Protein AF-A0A7Y6PZI3-F1 (afdb_monomer_lite)

Radius of gyration: 15.74 Å; chains: 1; bounding box: 40×31×43 Å

Structure (mmCIF, N/CA/C/O backbone):
data_AF-A0A7Y6PZI3-F1
#
_entry.id   AF-A0A7Y6PZI3-F1
#
loop_
_atom_site.group_PDB
_atom_site.id
_atom_site.type_symbol
_atom_site.label_atom_id
_atom_site.label_alt_id
_atom_site.label_comp_id
_atom_site.label_asym_id
_atom_site.label_entity_id
_atom_site.label_seq_id
_atom_site.pdbx_PDB_ins_code
_atom_site.Cartn_x
_atom_site.Cartn_y
_atom_site.Cartn_z
_atom_site.occupancy
_atom_site.B_iso_or_equiv
_atom_site.auth_seq_id
_atom_site.auth_comp_id
_atom_site.auth_asym_id
_atom_site.auth_atom_id
_atom_site.pdbx_PDB_model_num
ATOM 1 N N . MET A 1 1 ? 21.895 3.130 -2.470 1.00 62.62 1 MET A N 1
ATOM 2 C CA . MET A 1 1 ? 20.798 3.032 -3.462 1.00 62.62 1 MET A CA 1
ATOM 3 C C . MET A 1 1 ? 21.439 3.063 -4.840 1.00 62.62 1 MET A C 1
ATOM 5 O O . MET A 1 1 ? 22.324 3.884 -5.027 1.00 62.62 1 MET A O 1
ATOM 9 N N . ASN A 1 2 ? 21.101 2.138 -5.741 1.00 86.00 2 ASN A N 1
ATOM 10 C CA . ASN A 1 2 ? 21.703 2.078 -7.080 1.00 86.00 2 ASN A CA 1
ATOM 11 C C . ASN A 1 2 ? 21.136 3.212 -7.957 1.00 86.00 2 ASN A C 1
ATOM 13 O O . ASN A 1 2 ? 19.921 3.392 -7.987 1.00 86.00 2 ASN A O 1
ATOM 17 N N . ALA A 1 3 ? 21.999 3.966 -8.647 1.00 86.62 3 ALA A N 1
ATOM 18 C CA . ALA A 1 3 ? 21.608 5.129 -9.449 1.00 86.62 3 ALA A CA 1
ATOM 19 C C . ALA A 1 3 ? 20.612 4.791 -10.574 1.00 86.62 3 ALA A C 1
ATOM 21 O O . ALA A 1 3 ? 19.716 5.586 -10.851 1.00 86.62 3 ALA A O 1
ATOM 22 N N . ALA A 1 4 ? 20.722 3.602 -11.175 1.00 89.12 4 ALA A N 1
ATOM 23 C CA . ALA A 1 4 ? 19.786 3.140 -12.195 1.00 89.12 4 ALA A CA 1
ATOM 24 C C . ALA A 1 4 ? 18.381 2.927 -11.611 1.00 89.12 4 ALA A C 1
ATOM 26 O O . ALA A 1 4 ? 17.400 3.386 -12.186 1.00 89.12 4 ALA A O 1
ATOM 27 N N . VAL A 1 5 ? 18.288 2.312 -10.426 1.00 90.19 5 VAL A N 1
ATOM 28 C CA . VAL A 1 5 ? 17.010 2.126 -9.717 1.00 90.19 5 VAL A CA 1
ATOM 29 C C . VAL A 1 5 ? 16.395 3.477 -9.350 1.00 90.19 5 VAL A C 1
ATOM 31 O O . VAL A 1 5 ? 15.210 3.683 -9.585 1.00 90.19 5 VAL A O 1
ATOM 34 N N . SER A 1 6 ? 17.195 4.419 -8.838 1.00 90.19 6 SER A N 1
ATOM 35 C CA . SER A 1 6 ? 16.720 5.770 -8.500 1.00 90.19 6 SER A CA 1
ATOM 36 C C . SER A 1 6 ? 16.153 6.514 -9.709 1.00 90.19 6 SER A C 1
ATOM 38 O O . SER A 1 6 ? 15.157 7.224 -9.585 1.00 90.19 6 SER A O 1
ATOM 40 N N . ARG A 1 7 ? 16.790 6.364 -10.878 1.00 93.38 7 ARG A N 1
ATOM 41 C CA . ARG A 1 7 ? 16.326 6.973 -12.127 1.00 93.38 7 ARG A CA 1
ATOM 42 C C . ARG A 1 7 ? 14.986 6.383 -12.562 1.00 93.38 7 ARG A C 1
ATOM 44 O O . ARG A 1 7 ? 14.062 7.147 -12.802 1.00 93.38 7 ARG A O 1
ATOM 51 N N . LEU A 1 8 ? 14.866 5.054 -12.580 1.00 93.69 8 LEU A N 1
ATOM 52 C CA . LEU A 1 8 ? 13.617 4.369 -12.938 1.00 93.69 8 LEU A CA 1
ATOM 53 C C . LEU A 1 8 ? 12.469 4.714 -11.975 1.00 93.69 8 LEU A C 1
ATOM 55 O O . LEU A 1 8 ? 11.353 4.956 -12.416 1.00 93.69 8 LEU A O 1
ATOM 59 N N . GLU A 1 9 ? 12.742 4.794 -10.668 1.00 92.62 9 GLU A N 1
ATOM 60 C CA . GLU A 1 9 ? 11.754 5.221 -9.664 1.00 92.62 9 GLU A CA 1
ATOM 61 C C .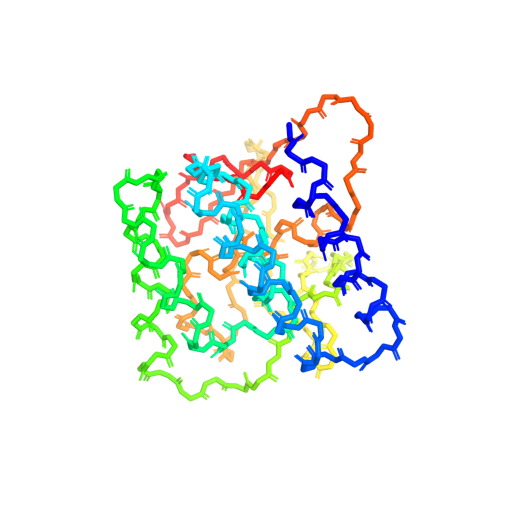 GLU A 1 9 ? 11.284 6.660 -9.934 1.00 92.62 9 GLU A C 1
ATOM 63 O O . GLU A 1 9 ? 10.090 6.938 -9.912 1.00 92.62 9 GLU A O 1
ATOM 68 N N . SER A 1 10 ? 12.212 7.561 -10.270 1.00 92.88 10 SER A N 1
ATOM 69 C CA . SER A 1 10 ? 11.897 8.960 -10.596 1.00 92.88 10 SER A CA 1
ATOM 70 C C . SER A 1 10 ? 11.097 9.094 -11.900 1.00 92.88 10 SER A C 1
ATOM 72 O O . SER A 1 10 ? 10.200 9.931 -11.990 1.00 92.88 10 SER A O 1
ATOM 74 N N . ASP A 1 11 ? 11.392 8.264 -12.904 1.00 93.94 11 ASP A N 1
ATOM 75 C CA . ASP A 1 11 ? 10.618 8.197 -14.147 1.00 93.94 11 ASP A CA 1
ATOM 76 C C . ASP A 1 11 ? 9.191 7.692 -13.892 1.00 93.94 11 ASP A C 1
ATOM 78 O O . ASP A 1 11 ? 8.241 8.307 -14.378 1.00 93.94 11 ASP A O 1
ATOM 82 N N . ALA A 1 12 ? 9.019 6.656 -13.065 1.00 94.50 12 ALA A N 1
ATOM 83 C CA . ALA A 1 12 ? 7.700 6.162 -12.668 1.00 94.50 12 ALA A CA 1
ATOM 84 C C . ALA A 1 12 ? 6.868 7.242 -11.952 1.00 94.50 12 ALA A C 1
ATOM 86 O O . ALA A 1 12 ? 5.698 7.442 -12.287 1.00 94.50 12 ALA A O 1
ATOM 87 N N . GLU A 1 13 ? 7.478 7.990 -11.025 1.00 92.94 13 GLU A N 1
ATOM 88 C CA . GLU A 1 13 ? 6.829 9.109 -10.327 1.00 92.94 13 GLU A CA 1
ATOM 89 C C . GLU A 1 13 ? 6.387 10.220 -11.285 1.00 92.94 13 GLU A C 1
ATOM 91 O O . GLU A 1 13 ? 5.282 10.752 -11.155 1.00 92.94 13 GLU A O 1
ATOM 96 N N . ARG A 1 14 ? 7.229 10.559 -12.268 1.00 94.44 14 ARG A N 1
ATOM 97 C CA . ARG A 1 14 ? 6.922 11.570 -13.288 1.00 94.44 14 ARG A CA 1
ATOM 98 C C . ARG A 1 14 ? 5.756 11.143 -14.179 1.00 94.44 14 ARG A C 1
ATOM 100 O O . ARG A 1 14 ? 4.903 11.971 -14.480 1.00 94.44 14 ARG A O 1
ATOM 107 N N . ILE A 1 15 ? 5.710 9.874 -14.583 1.00 94.69 15 ILE A N 1
ATOM 108 C CA . ILE A 1 15 ? 4.608 9.320 -15.384 1.00 94.69 15 ILE A CA 1
ATOM 109 C C . ILE A 1 15 ? 3.301 9.348 -14.579 1.00 94.69 15 ILE A C 1
ATOM 111 O O . ILE A 1 15 ? 2.286 9.827 -15.080 1.00 94.69 15 ILE A O 1
ATOM 115 N N . ALA A 1 16 ? 3.335 8.951 -13.302 1.00 91.88 16 ALA A N 1
ATOM 116 C CA . ALA A 1 16 ? 2.156 9.043 -12.441 1.00 91.88 16 ALA A CA 1
ATOM 117 C C . ALA A 1 16 ? 1.684 10.489 -12.243 1.00 91.88 16 ALA A C 1
ATOM 119 O O . ALA A 1 16 ? 0.485 10.744 -12.213 1.00 91.88 16 ALA A O 1
ATOM 120 N N . ALA A 1 17 ? 2.606 11.448 -12.120 1.00 90.81 17 ALA A N 1
ATOM 121 C CA . ALA A 1 17 ? 2.256 12.866 -12.036 1.00 90.81 17 ALA A CA 1
ATOM 122 C C . ALA A 1 17 ? 1.594 13.397 -13.323 1.00 90.81 17 ALA A C 1
ATOM 124 O O . ALA A 1 17 ? 0.838 14.363 -13.257 1.00 90.81 17 ALA A O 1
ATOM 125 N N . ALA A 1 18 ? 1.845 12.763 -14.472 1.00 93.88 18 ALA A N 1
ATOM 126 C CA . ALA A 1 18 ? 1.178 13.064 -15.738 1.00 93.88 18 ALA A CA 1
ATOM 127 C C . ALA A 1 18 ? -0.205 12.392 -15.883 1.00 93.88 18 ALA A C 1
ATOM 129 O O . ALA A 1 18 ? -0.890 12.639 -16.871 1.00 93.88 18 ALA A O 1
ATOM 130 N N . GLY A 1 19 ? -0.625 11.570 -14.912 1.00 91.88 19 GLY A N 1
ATOM 131 C CA . GLY A 1 19 ? -1.934 10.908 -14.893 1.00 91.88 19 GLY A CA 1
ATOM 132 C C . GLY A 1 19 ? -1.994 9.555 -15.608 1.00 91.88 19 GLY A C 1
ATOM 133 O O . GLY A 1 19 ? -3.062 8.952 -15.658 1.00 91.88 19 GLY A O 1
ATOM 134 N N . ASP A 1 20 ? -0.873 9.048 -16.130 1.00 95.50 20 ASP A N 1
ATOM 135 C CA . ASP A 1 20 ? -0.817 7.732 -16.773 1.00 95.50 20 ASP A CA 1
ATOM 136 C C . ASP A 1 20 ? -0.498 6.642 -15.736 1.00 95.50 20 ASP A C 1
ATOM 138 O O . ASP A 1 20 ? 0.657 6.288 -15.474 1.00 95.50 20 ASP A O 1
ATOM 142 N N . CYS A 1 21 ? -1.546 6.152 -15.070 1.00 93.56 21 CYS A N 1
ATOM 143 C CA . CYS A 1 21 ? -1.413 5.149 -14.015 1.00 93.56 21 CYS A CA 1
ATOM 144 C C . CYS A 1 21 ? -0.850 3.821 -14.535 1.00 93.56 21 CYS A C 1
ATOM 146 O O . CYS A 1 21 ? -0.008 3.225 -13.867 1.00 93.56 21 CYS A O 1
ATOM 148 N N . GLU A 1 22 ? -1.281 3.364 -15.712 1.00 95.69 22 GLU A N 1
ATOM 149 C CA . GLU A 1 22 ? -0.861 2.075 -16.273 1.00 95.6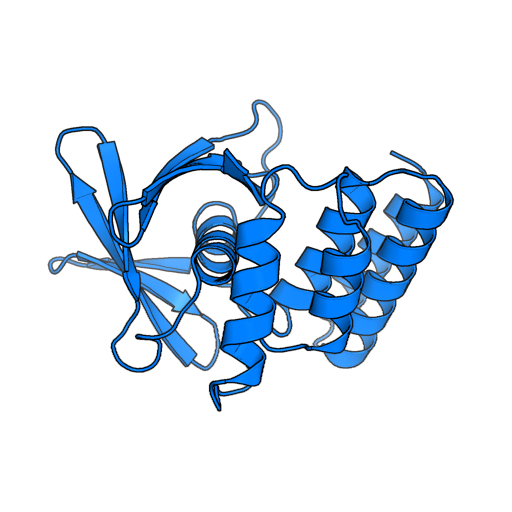9 22 GLU A CA 1
ATOM 150 C C . GLU A 1 22 ? 0.629 2.090 -16.630 1.00 95.69 22 GLU A C 1
ATOM 152 O O . GLU A 1 22 ? 1.389 1.233 -16.167 1.00 95.69 22 GLU A O 1
ATOM 157 N N . ALA A 1 23 ? 1.088 3.115 -17.356 1.00 97.06 23 ALA A N 1
ATOM 158 C CA . ALA A 1 23 ? 2.503 3.243 -17.686 1.00 97.06 23 ALA A CA 1
ATOM 159 C C . ALA A 1 23 ? 3.370 3.446 -16.433 1.00 97.06 23 ALA A C 1
ATOM 161 O O . ALA A 1 23 ? 4.500 2.952 -16.367 1.00 97.06 23 ALA A O 1
ATOM 162 N N . SER A 1 24 ? 2.856 4.137 -15.409 1.00 97.31 24 SER A N 1
ATOM 163 C CA . SER A 1 24 ? 3.578 4.299 -14.146 1.00 97.31 24 SER A CA 1
ATOM 164 C C . SER A 1 24 ? 3.703 2.982 -13.374 1.00 97.31 24 SER A C 1
ATOM 166 O O . SER A 1 24 ? 4.786 2.677 -12.866 1.00 97.31 24 SER A O 1
ATOM 168 N N . ILE A 1 25 ? 2.646 2.161 -13.329 1.00 97.94 25 ILE A N 1
ATOM 169 C CA . ILE A 1 25 ? 2.695 0.811 -12.746 1.00 97.94 25 ILE A CA 1
ATOM 170 C C . ILE A 1 25 ? 3.794 -0.010 -13.424 1.00 97.94 25 ILE A C 1
ATOM 172 O O . ILE A 1 25 ? 4.645 -0.573 -12.728 1.00 97.94 25 ILE A O 1
ATOM 176 N N . GLU A 1 26 ? 3.838 -0.036 -14.756 1.00 98.06 26 GLU A N 1
ATOM 177 C CA . GLU A 1 26 ? 4.869 -0.776 -15.491 1.00 98.06 26 GLU A CA 1
ATOM 178 C C . GLU A 1 26 ? 6.284 -0.254 -15.209 1.00 98.06 26 GLU A C 1
ATOM 180 O O . GLU A 1 26 ? 7.197 -1.049 -14.957 1.00 98.06 26 GLU A O 1
ATOM 185 N N . ALA A 1 27 ? 6.464 1.067 -15.138 1.00 97.56 27 ALA A N 1
ATOM 186 C CA . ALA A 1 27 ? 7.745 1.679 -14.789 1.00 97.56 27 ALA A CA 1
ATOM 187 C C . ALA A 1 27 ? 8.204 1.308 -13.364 1.00 97.56 27 ALA A C 1
ATOM 189 O O . ALA A 1 27 ? 9.371 0.967 -13.144 1.00 97.56 27 ALA A O 1
ATOM 190 N N . TYR A 1 28 ? 7.297 1.287 -12.383 1.00 98.19 28 TYR A N 1
ATOM 191 C CA . TYR A 1 28 ? 7.607 0.802 -11.034 1.00 98.19 28 TYR A CA 1
ATOM 192 C C . TYR A 1 28 ? 7.941 -0.691 -11.011 1.00 98.19 28 TYR A C 1
ATOM 194 O O . TYR A 1 28 ? 8.849 -1.111 -10.285 1.00 98.19 28 TYR A O 1
ATOM 202 N N . LEU A 1 29 ? 7.230 -1.511 -11.791 1.00 98.25 29 LEU A N 1
ATOM 203 C CA . LEU A 1 29 ? 7.532 -2.935 -11.917 1.00 98.25 29 LEU A CA 1
ATOM 204 C C . LEU A 1 29 ? 8.919 -3.150 -12.533 1.00 98.25 29 LEU A C 1
ATOM 206 O O . LEU A 1 29 ? 9.650 -4.035 -12.086 1.00 98.25 29 LEU A O 1
ATOM 210 N N . GLU A 1 30 ? 9.313 -2.343 -13.515 1.00 97.75 30 GLU A N 1
ATOM 211 C CA . GLU A 1 30 ? 10.661 -2.356 -14.084 1.00 97.75 30 GLU A CA 1
ATOM 212 C C . GLU A 1 30 ? 11.724 -1.954 -13.055 1.00 97.75 30 GLU A C 1
ATOM 214 O O . GLU A 1 30 ? 12.690 -2.697 -12.849 1.00 97.75 30 GLU A O 1
ATOM 219 N N . ALA A 1 31 ? 11.515 -0.845 -12.342 1.00 97.69 31 ALA A N 1
ATOM 220 C CA . ALA A 1 31 ? 12.402 -0.395 -11.271 1.00 97.69 31 ALA A CA 1
ATOM 221 C C . ALA A 1 31 ? 12.585 -1.480 -10.195 1.00 97.69 31 ALA A C 1
ATOM 223 O O . ALA A 1 31 ? 13.707 -1.767 -9.766 1.00 97.69 31 ALA A O 1
ATOM 224 N N . GLY A 1 32 ? 11.490 -2.137 -9.803 1.00 97.56 32 GLY A N 1
ATOM 225 C CA . GLY A 1 32 ? 11.505 -3.217 -8.823 1.00 97.56 32 GLY A CA 1
ATOM 226 C C . GLY A 1 32 ? 12.231 -4.469 -9.318 1.00 97.56 32 GLY A C 1
ATOM 227 O O . GLY A 1 32 ? 13.008 -5.053 -8.558 1.00 97.56 32 GLY A O 1
ATOM 228 N N . ARG A 1 33 ? 12.065 -4.850 -10.595 1.00 97.75 33 ARG A N 1
ATOM 229 C CA . ARG A 1 33 ? 12.825 -5.953 -11.216 1.00 97.75 33 ARG A CA 1
ATOM 230 C C . ARG A 1 33 ? 14.320 -5.652 -11.241 1.00 97.75 33 ARG A C 1
ATOM 232 O O . ARG A 1 33 ? 15.114 -6.511 -10.864 1.00 97.75 33 ARG A O 1
ATOM 239 N N . CYS A 1 34 ? 14.695 -4.434 -11.626 1.00 97.25 34 CYS A N 1
ATOM 240 C CA . CYS A 1 34 ? 16.081 -3.970 -11.613 1.00 97.25 34 CYS A CA 1
ATOM 241 C C . CYS A 1 34 ? 16.671 -4.035 -10.194 1.00 97.25 34 CYS A C 1
ATOM 243 O O . CYS A 1 34 ? 17.734 -4.615 -9.977 1.00 97.25 34 CYS A O 1
ATOM 245 N N . ALA A 1 35 ? 15.947 -3.533 -9.191 1.00 97.19 35 ALA A N 1
ATOM 246 C CA . ALA A 1 35 ? 16.375 -3.606 -7.798 1.00 97.19 35 ALA A CA 1
ATOM 247 C C . ALA A 1 35 ? 16.532 -5.054 -7.300 1.00 97.19 35 ALA A C 1
ATOM 249 O O . ALA A 1 35 ? 17.523 -5.362 -6.638 1.00 97.19 35 ALA A O 1
ATOM 250 N N . ALA A 1 36 ? 15.593 -5.944 -7.631 1.00 96.50 3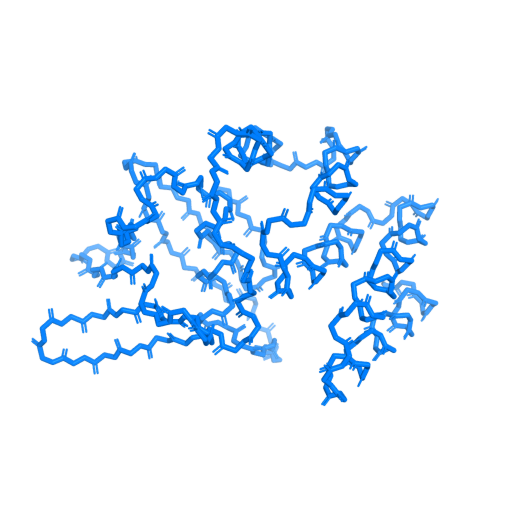6 ALA A N 1
ATOM 251 C CA . ALA A 1 36 ? 15.651 -7.357 -7.263 1.00 96.50 36 ALA A CA 1
ATOM 252 C C . ALA A 1 36 ? 16.825 -8.087 -7.937 1.00 96.50 36 ALA A C 1
ATOM 254 O O . ALA A 1 36 ? 17.489 -8.889 -7.286 1.00 96.50 36 ALA A O 1
ATOM 255 N N . HIS A 1 37 ? 17.130 -7.768 -9.200 1.00 95.81 37 HIS A N 1
ATOM 256 C CA . HIS A 1 37 ? 18.297 -8.303 -9.911 1.00 95.81 37 HIS A CA 1
ATOM 257 C C . HIS A 1 37 ? 19.609 -7.988 -9.174 1.00 95.81 37 HIS A C 1
ATOM 259 O O . HIS A 1 37 ? 20.462 -8.859 -9.028 1.00 95.81 37 HIS A O 1
ATOM 265 N N . TYR A 1 38 ? 19.731 -6.778 -8.621 1.00 95.62 38 TYR A N 1
ATOM 266 C CA . TYR A 1 38 ? 20.862 -6.374 -7.777 1.00 95.62 38 TYR A CA 1
ATOM 267 C C . TYR A 1 38 ? 20.707 -6.751 -6.292 1.00 95.62 38 TYR A C 1
ATOM 269 O O . TYR A 1 38 ? 21.443 -6.231 -5.454 1.00 95.62 38 TYR A O 1
ATOM 277 N N . GLN A 1 39 ? 19.748 -7.617 -5.943 1.00 95.06 39 GLN A N 1
ATOM 278 C CA . GLN A 1 39 ? 19.474 -8.071 -4.570 1.00 95.06 39 GLN A CA 1
ATOM 279 C C . GLN A 1 39 ? 19.170 -6.931 -3.578 1.00 95.06 39 GLN A C 1
ATOM 281 O O . GLN A 1 39 ? 19.334 -7.053 -2.363 1.00 95.06 39 GLN A O 1
ATOM 286 N N . LEU A 1 40 ? 18.686 -5.792 -4.078 1.00 95.00 40 LEU A N 1
ATOM 287 C CA . LEU A 1 40 ? 18.286 -4.637 -3.277 1.00 95.00 40 LEU A CA 1
ATOM 288 C C . LEU A 1 40 ? 16.836 -4.803 -2.807 1.00 95.00 40 LEU A C 1
ATOM 290 O O . LEU A 1 40 ? 15.960 -4.023 -3.177 1.00 95.00 40 LEU A O 1
ATOM 294 N N . TRP A 1 41 ? 16.576 -5.819 -1.984 1.00 94.38 41 TRP A N 1
ATOM 295 C CA . TRP A 1 41 ? 15.222 -6.287 -1.645 1.00 94.38 41 TRP A CA 1
ATOM 296 C C . TRP A 1 41 ? 14.290 -5.205 -1.097 1.00 94.38 41 TRP A C 1
ATOM 298 O O . TRP A 1 41 ? 13.132 -5.121 -1.494 1.00 94.38 41 TRP A O 1
ATOM 308 N N . GLN A 1 42 ? 14.799 -4.329 -0.228 1.00 91.81 42 GLN A N 1
ATOM 309 C CA . GLN A 1 42 ? 14.008 -3.227 0.332 1.00 91.81 42 GLN A CA 1
ATOM 310 C C . GLN A 1 42 ? 13.662 -2.163 -0.718 1.00 91.81 42 GLN A C 1
ATOM 312 O O . GLN A 1 42 ? 12.578 -1.585 -0.679 1.00 91.81 42 GLN A O 1
ATOM 317 N N . SER A 1 43 ? 14.561 -1.919 -1.675 1.00 93.94 43 SER A N 1
ATOM 318 C CA . SER A 1 43 ? 14.278 -1.035 -2.809 1.00 93.94 43 SER A CA 1
ATOM 319 C C . SER A 1 43 ? 13.279 -1.685 -3.764 1.00 93.94 43 SER A C 1
ATOM 321 O O . SER A 1 43 ? 12.341 -1.021 -4.183 1.00 93.94 43 SER A O 1
ATOM 323 N N . ALA A 1 44 ? 13.418 -2.985 -4.042 1.00 96.31 44 ALA A N 1
ATOM 324 C CA . ALA A 1 44 ? 12.477 -3.725 -4.880 1.00 96.31 44 ALA A CA 1
ATOM 325 C C . ALA A 1 44 ? 11.058 -3.691 -4.298 1.00 96.31 44 ALA A C 1
ATOM 327 O O . ALA A 1 44 ? 10.114 -3.328 -4.996 1.00 96.31 44 ALA A O 1
ATOM 328 N N . LEU A 1 45 ? 10.921 -3.976 -2.997 1.00 95.62 45 LEU A N 1
ATOM 329 C CA . LEU A 1 45 ? 9.647 -3.871 -2.288 1.00 95.62 45 LEU A CA 1
ATOM 330 C C . LEU A 1 45 ? 9.070 -2.455 -2.365 1.00 95.62 45 LEU A C 1
ATOM 332 O O . LEU A 1 45 ? 7.873 -2.302 -2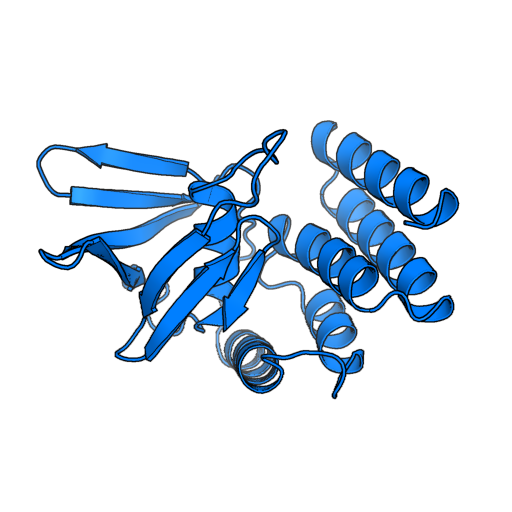.591 1.00 95.62 45 LEU A O 1
ATOM 336 N N . ARG A 1 46 ? 9.902 -1.419 -2.191 1.00 94.06 46 ARG A N 1
ATOM 337 C CA . ARG A 1 46 ? 9.454 -0.023 -2.297 1.00 94.06 46 ARG A CA 1
ATOM 338 C C . ARG A 1 46 ? 8.892 0.283 -3.685 1.00 94.06 46 ARG A C 1
ATOM 340 O O . ARG A 1 46 ? 7.806 0.846 -3.757 1.00 94.06 46 ARG A O 1
ATOM 347 N N . CYS A 1 47 ? 9.583 -0.119 -4.751 1.00 96.31 47 CYS A N 1
ATOM 348 C CA . CYS A 1 47 ? 9.115 0.080 -6.123 1.00 96.31 47 CYS A CA 1
ATOM 349 C C . CYS A 1 47 ? 7.796 -0.659 -6.378 1.00 96.31 47 CYS A C 1
ATOM 351 O O . CYS A 1 47 ? 6.835 -0.053 -6.838 1.00 96.31 47 CYS A O 1
ATOM 353 N N . TYR A 1 48 ? 7.702 -1.941 -6.011 1.00 97.94 48 TYR A N 1
ATOM 354 C CA . TYR A 1 48 ? 6.457 -2.695 -6.178 1.00 97.94 48 TYR A CA 1
ATOM 355 C C . TYR A 1 48 ? 5.310 -2.122 -5.340 1.00 97.94 48 TYR A C 1
ATOM 357 O O . TYR A 1 48 ? 4.180 -2.058 -5.810 1.00 97.94 48 TYR A O 1
ATOM 365 N N . ARG A 1 49 ? 5.572 -1.633 -4.126 1.00 95.94 49 ARG A N 1
ATOM 366 C CA . ARG A 1 49 ? 4.550 -0.919 -3.353 1.00 95.94 49 ARG A CA 1
ATOM 367 C C . ARG A 1 49 ? 4.118 0.374 -4.047 1.00 95.94 49 ARG A C 1
ATOM 369 O O . ARG A 1 49 ? 2.932 0.654 -4.039 1.00 95.94 49 ARG A O 1
ATOM 376 N N . GLY A 1 50 ? 5.034 1.117 -4.671 1.00 95.69 50 GLY A N 1
ATOM 377 C CA . GLY A 1 50 ? 4.697 2.293 -5.483 1.00 95.69 50 GLY A CA 1
ATOM 378 C C . GLY A 1 50 ? 3.677 1.975 -6.582 1.00 95.69 50 GLY A C 1
ATOM 379 O O . GLY A 1 50 ? 2.696 2.697 -6.727 1.00 95.69 50 GLY A O 1
ATOM 380 N N . ALA A 1 51 ? 3.831 0.833 -7.261 1.00 97.50 51 ALA A N 1
ATOM 381 C CA . ALA A 1 51 ? 2.817 0.334 -8.192 1.00 97.50 51 ALA A CA 1
ATOM 382 C C . ALA A 1 51 ? 1.478 0.004 -7.499 1.00 97.50 51 ALA A C 1
ATOM 384 O O . ALA A 1 51 ? 0.427 0.351 -8.026 1.00 97.50 51 ALA A O 1
ATOM 385 N N . LEU A 1 52 ? 1.483 -0.619 -6.310 1.00 96.88 52 LEU A N 1
ATOM 386 C CA . LEU A 1 52 ? 0.239 -0.867 -5.555 1.00 96.88 52 LEU A CA 1
ATOM 387 C C . LEU A 1 52 ? -0.439 0.407 -5.049 1.00 96.88 52 LEU A C 1
ATOM 389 O O . LEU A 1 52 ? -1.651 0.424 -4.887 1.00 96.88 52 LEU A O 1
ATOM 393 N N . GLU A 1 53 ? 0.312 1.471 -4.770 1.00 96.56 53 GLU A N 1
ATOM 394 C CA . GLU A 1 53 ? -0.277 2.747 -4.355 1.00 96.56 53 GLU A CA 1
ATOM 395 C C . GLU A 1 53 ? -1.120 3.375 -5.488 1.00 96.56 53 GLU A C 1
ATOM 397 O O . GLU A 1 53 ? -2.006 4.182 -5.199 1.00 96.56 53 GLU A O 1
ATOM 402 N N . LEU A 1 54 ? -0.883 2.995 -6.752 1.00 96.75 54 LEU A N 1
ATOM 403 C CA . LEU A 1 54 ? -1.695 3.379 -7.917 1.00 96.75 54 LEU A CA 1
ATOM 404 C C . LEU A 1 54 ? -2.907 2.463 -8.121 1.00 96.75 54 LEU A C 1
ATOM 406 O O . LEU A 1 54 ? -3.972 2.945 -8.490 1.00 96.75 54 LEU A O 1
ATOM 410 N N . ASP A 1 55 ? -2.748 1.167 -7.858 1.00 97.19 55 ASP A N 1
ATOM 411 C CA . ASP A 1 55 ? -3.820 0.175 -7.918 1.00 97.19 55 ASP A CA 1
ATOM 412 C C . ASP A 1 55 ? -3.601 -0.916 -6.856 1.00 97.19 55 ASP A C 1
ATOM 414 O O . ASP A 1 55 ? -2.768 -1.819 -6.997 1.00 97.19 55 ASP A O 1
ATOM 418 N N . LEU A 1 56 ? -4.379 -0.835 -5.776 1.00 97.31 56 LEU A N 1
ATOM 419 C CA . LEU A 1 56 ? -4.290 -1.710 -4.608 1.00 97.31 56 LEU A CA 1
ATOM 420 C C . LEU A 1 56 ? -4.776 -3.138 -4.890 1.00 97.31 56 LEU A C 1
ATOM 422 O O . LEU A 1 56 ? -4.507 -4.050 -4.109 1.00 97.31 56 LEU A O 1
ATOM 426 N N . VAL A 1 57 ? -5.461 -3.372 -6.009 1.00 96.75 57 VAL A N 1
ATOM 427 C CA . VAL A 1 57 ? -5.914 -4.711 -6.413 1.00 96.75 57 VAL A CA 1
ATOM 428 C C . VAL A 1 57 ? -5.091 -5.276 -7.572 1.00 96.75 57 VAL A C 1
ATOM 430 O O . VAL A 1 57 ? -5.420 -6.338 -8.110 1.00 96.75 57 VAL A O 1
ATOM 433 N N . HIS A 1 58 ? -3.969 -4.631 -7.922 1.00 97.44 58 HIS A N 1
ATOM 434 C CA . HIS A 1 58 ? -3.110 -5.052 -9.026 1.00 97.44 58 HIS A CA 1
ATOM 435 C C . HIS A 1 58 ? -2.375 -6.373 -8.735 1.00 97.44 58 HIS A C 1
ATOM 437 O O . HIS A 1 58 ? -1.255 -6.428 -8.206 1.00 97.44 58 HIS A O 1
ATOM 443 N N . ARG A 1 59 ? -3.006 -7.483 -9.136 1.00 96.69 59 ARG A N 1
ATOM 444 C CA . ARG A 1 59 ? -2.518 -8.859 -8.932 1.00 96.69 59 ARG A CA 1
ATOM 445 C C . ARG A 1 59 ? -1.092 -9.103 -9.444 1.00 96.69 59 ARG A C 1
ATOM 447 O O . ARG A 1 59 ? -0.328 -9.755 -8.726 1.00 96.69 59 ARG A O 1
ATOM 454 N N . PRO A 1 60 ? -0.677 -8.616 -10.634 1.00 97.19 60 PRO A N 1
ATOM 455 C CA . PRO A 1 60 ? 0.699 -8.795 -11.090 1.00 97.19 60 PRO A CA 1
ATOM 456 C C . PRO A 1 60 ? 1.725 -8.214 -10.111 1.00 97.19 60 PRO A C 1
ATOM 458 O O . PRO A 1 60 ? 2.729 -8.872 -9.831 1.00 97.19 60 PRO A O 1
ATOM 461 N N . THR A 1 61 ? 1.452 -7.043 -9.529 1.00 98.00 61 THR A N 1
ATOM 462 C CA . THR A 1 61 ? 2.342 -6.416 -8.543 1.00 98.00 61 THR A CA 1
ATOM 463 C C . THR A 1 61 ? 2.420 -7.229 -7.256 1.00 98.00 61 THR A C 1
ATOM 465 O O . THR A 1 61 ? 3.523 -7.496 -6.774 1.00 98.00 61 THR A O 1
ATOM 468 N N . LEU A 1 62 ? 1.284 -7.705 -6.732 1.00 97.56 62 LEU A N 1
ATOM 469 C CA . LEU A 1 62 ? 1.265 -8.572 -5.546 1.00 97.56 62 LEU A CA 1
ATOM 470 C C . LEU A 1 62 ? 2.108 -9.833 -5.754 1.00 97.56 62 LEU A C 1
ATOM 472 O O . LEU A 1 62 ? 2.921 -10.174 -4.897 1.00 97.56 62 LEU A O 1
ATOM 476 N N . ARG A 1 63 ? 2.014 -10.478 -6.923 1.00 97.31 63 ARG A N 1
ATOM 477 C CA . ARG A 1 63 ? 2.858 -11.642 -7.251 1.00 97.31 63 ARG A CA 1
ATOM 478 C C . ARG A 1 63 ? 4.351 -11.306 -7.228 1.00 97.31 63 ARG A C 1
ATOM 480 O O . ARG A 1 63 ? 5.142 -12.128 -6.773 1.00 97.31 63 ARG A O 1
ATOM 487 N N . LYS A 1 64 ? 4.754 -10.114 -7.688 1.00 97.75 64 LYS A N 1
ATOM 488 C CA . LYS A 1 64 ? 6.160 -9.672 -7.620 1.00 97.75 64 LYS A CA 1
ATOM 489 C C . LYS A 1 64 ? 6.626 -9.428 -6.189 1.00 97.75 64 LYS A C 1
ATOM 491 O O . LYS A 1 64 ? 7.761 -9.774 -5.877 1.00 97.75 64 LYS A O 1
ATOM 496 N N . ILE A 1 65 ? 5.763 -8.898 -5.322 1.00 97.06 65 ILE A N 1
ATOM 497 C CA . ILE A 1 65 ? 6.065 -8.754 -3.891 1.00 97.06 65 ILE A CA 1
ATOM 498 C C . ILE A 1 65 ? 6.225 -10.129 -3.245 1.00 97.06 65 ILE A C 1
ATOM 500 O O . ILE A 1 65 ? 7.241 -10.373 -2.605 1.00 97.06 65 ILE A O 1
ATOM 504 N N . LEU A 1 66 ? 5.290 -11.055 -3.466 1.00 96.44 66 LEU A N 1
ATOM 505 C CA . LEU A 1 66 ? 5.377 -12.411 -2.913 1.00 96.44 66 LEU A CA 1
ATOM 506 C C . LEU A 1 66 ? 6.631 -13.161 -3.368 1.00 96.44 66 LEU A C 1
ATOM 508 O O . LEU A 1 66 ? 7.219 -13.902 -2.584 1.00 96.44 66 LEU A O 1
ATOM 512 N N . ALA A 1 67 ? 7.083 -12.928 -4.602 1.00 96.12 67 ALA A N 1
ATOM 513 C CA . ALA A 1 67 ? 8.317 -13.511 -5.122 1.00 96.12 67 ALA A CA 1
ATOM 514 C C . ALA A 1 67 ? 9.588 -13.039 -4.384 1.00 96.12 67 ALA A C 1
ATOM 516 O O . ALA A 1 67 ? 10.630 -13.674 -4.524 1.00 96.12 67 ALA A O 1
ATOM 517 N N . LEU A 1 68 ? 9.523 -11.967 -3.580 1.00 94.75 68 LEU A N 1
ATOM 518 C CA . LEU A 1 68 ? 10.620 -11.572 -2.686 1.00 94.75 68 LEU A CA 1
ATOM 519 C C . LEU A 1 68 ? 10.775 -12.533 -1.490 1.00 94.75 68 LEU A C 1
ATOM 521 O O . LEU A 1 68 ? 11.841 -12.573 -0.876 1.00 94.75 68 LEU A O 1
ATOM 525 N N . GLY A 1 69 ? 9.739 -13.317 -1.169 1.00 88.75 69 GLY A N 1
ATOM 526 C CA . GLY A 1 69 ? 9.797 -14.442 -0.237 1.00 88.75 69 GLY A CA 1
ATOM 527 C C . GLY A 1 69 ? 10.344 -14.091 1.148 1.00 88.75 69 GLY A C 1
ATOM 528 O O . GLY A 1 69 ? 9.897 -13.141 1.794 1.00 88.75 69 GLY A O 1
ATOM 529 N N . SER A 1 70 ? 11.338 -14.863 1.599 1.00 86.06 70 SER A N 1
ATOM 530 C CA . SER A 1 70 ? 11.963 -14.757 2.928 1.00 86.06 70 SER A CA 1
ATOM 531 C C . SER A 1 70 ? 12.717 -13.445 3.173 1.00 86.06 70 SER A C 1
ATOM 533 O O . SER A 1 70 ? 13.132 -13.169 4.298 1.00 86.06 70 SER A O 1
ATOM 535 N N . HIS A 1 71 ? 12.883 -12.603 2.151 1.00 89.25 71 HIS A N 1
ATOM 536 C CA . HIS A 1 71 ? 13.477 -11.275 2.300 1.00 89.25 71 HIS A CA 1
ATOM 537 C C . HIS A 1 71 ? 12.485 -10.230 2.846 1.00 89.25 71 HIS A C 1
ATOM 539 O O . HIS A 1 71 ? 12.877 -9.093 3.135 1.00 89.25 71 HIS A O 1
ATOM 545 N N . LEU A 1 72 ? 11.211 -10.602 3.013 1.00 83.81 72 LEU A N 1
ATOM 546 C CA . LEU A 1 72 ? 10.167 -9.780 3.619 1.00 83.81 72 LEU A CA 1
ATOM 547 C C . LEU A 1 72 ? 10.000 -10.124 5.101 1.00 83.81 72 LEU A C 1
ATOM 549 O O . LEU A 1 72 ? 9.718 -11.262 5.452 1.00 83.81 72 LEU A O 1
ATOM 553 N N . ARG A 1 73 ? 10.088 -9.119 5.981 1.00 80.25 73 ARG A N 1
ATOM 554 C CA . ARG A 1 73 ? 9.819 -9.299 7.423 1.00 80.25 73 ARG A CA 1
ATOM 555 C C . ARG A 1 73 ? 8.362 -9.661 7.735 1.00 80.25 73 ARG A C 1
ATOM 557 O O . ARG A 1 73 ? 8.106 -10.264 8.766 1.00 80.25 73 ARG A O 1
ATOM 564 N N . SER A 1 74 ? 7.443 -9.293 6.846 1.00 83.62 74 SER A N 1
ATOM 565 C CA . SER A 1 74 ? 5.994 -9.449 7.017 1.00 83.62 74 SER A CA 1
ATOM 566 C C . SER A 1 74 ? 5.397 -10.273 5.876 1.00 83.62 74 SER A C 1
ATOM 568 O O . SER A 1 74 ? 4.389 -9.884 5.291 1.00 83.62 74 SER A O 1
ATOM 570 N N . SER A 1 75 ? 6.074 -11.356 5.482 1.00 88.50 75 SER A N 1
ATOM 571 C CA . SER A 1 75 ? 5.686 -12.189 4.333 1.00 88.50 75 SER A CA 1
ATOM 572 C C . SER A 1 75 ? 4.237 -12.667 4.409 1.00 88.50 75 SER A C 1
ATOM 574 O O . SER A 1 75 ? 3.534 -12.633 3.400 1.00 88.50 75 SER A O 1
ATOM 576 N N . ASP A 1 76 ? 3.781 -13.046 5.602 1.00 93.69 76 ASP A N 1
ATOM 577 C CA . ASP A 1 76 ? 2.435 -13.583 5.817 1.00 93.69 76 ASP A CA 1
ATOM 578 C C . ASP A 1 76 ? 1.361 -12.523 5.558 1.00 93.69 76 ASP A C 1
ATOM 580 O O . ASP A 1 76 ? 0.350 -12.809 4.925 1.00 93.69 76 ASP A O 1
ATOM 584 N N . ASP A 1 77 ? 1.627 -11.265 5.918 1.00 96.25 77 ASP A N 1
ATOM 585 C CA . ASP A 1 77 ? 0.694 -10.154 5.699 1.00 96.25 77 ASP A CA 1
ATOM 586 C C . ASP A 1 77 ? 0.493 -9.881 4.207 1.00 96.25 77 ASP A C 1
ATOM 588 O O . ASP A 1 77 ? -0.613 -9.567 3.766 1.00 96.25 77 ASP A O 1
ATOM 592 N N . TRP A 1 78 ? 1.562 -10.007 3.415 1.00 96.75 78 TRP A N 1
ATOM 593 C CA . TRP A 1 78 ? 1.497 -9.882 1.960 1.00 96.75 78 TRP A CA 1
ATOM 594 C C . TRP A 1 78 ? 0.807 -11.084 1.313 1.00 96.75 78 TRP A C 1
ATOM 596 O O . TRP A 1 78 ? 0.079 -10.918 0.333 1.00 96.75 78 TRP A O 1
ATOM 606 N N . LEU A 1 79 ? 1.007 -12.289 1.851 1.00 96.88 79 LEU A N 1
ATOM 607 C CA . LEU A 1 79 ? 0.316 -13.492 1.388 1.00 96.88 79 LEU A CA 1
ATOM 608 C C . LEU A 1 79 ? -1.188 -13.396 1.646 1.00 96.88 79 LEU A C 1
ATOM 610 O O . LEU A 1 79 ? -1.989 -13.681 0.754 1.00 96.88 79 LEU A O 1
ATOM 614 N N . ASP A 1 80 ? -1.572 -12.948 2.836 1.00 97.19 80 ASP A N 1
ATOM 615 C CA . ASP A 1 80 ? -2.965 -12.699 3.186 1.00 97.19 80 ASP A CA 1
ATOM 616 C C . ASP A 1 80 ? -3.559 -11.565 2.353 1.00 97.19 80 ASP A C 1
ATOM 618 O O . ASP A 1 80 ? -4.723 -11.648 1.962 1.00 97.19 80 ASP A O 1
ATOM 622 N N . TYR A 1 81 ? -2.757 -10.560 1.986 1.00 97.50 81 TYR A N 1
ATOM 623 C CA . TYR A 1 81 ? -3.171 -9.537 1.032 1.00 97.50 81 TYR A CA 1
ATOM 624 C C . TYR A 1 81 ? -3.539 -10.150 -0.320 1.00 97.50 81 TYR A C 1
ATOM 626 O O . TYR A 1 81 ? -4.676 -10.003 -0.770 1.00 97.50 81 TYR A O 1
ATOM 634 N N . ALA A 1 82 ? -2.632 -10.905 -0.939 1.00 96.94 82 ALA A N 1
ATOM 635 C CA . ALA A 1 82 ? -2.914 -11.551 -2.219 1.00 96.94 82 ALA A CA 1
ATOM 636 C C . ALA A 1 82 ? -4.154 -12.457 -2.155 1.00 96.94 82 ALA A C 1
ATOM 638 O O . ALA A 1 82 ? -5.034 -12.361 -3.006 1.00 96.94 82 ALA A O 1
ATOM 639 N N . ARG A 1 83 ? -4.286 -13.260 -1.090 1.00 97.19 83 ARG A N 1
ATOM 640 C CA . ARG A 1 83 ? -5.468 -14.107 -0.869 1.00 97.19 83 ARG A CA 1
ATOM 641 C C . ARG A 1 83 ? -6.756 -13.303 -0.747 1.00 97.19 83 ARG A C 1
ATOM 643 O O . ARG A 1 83 ? -7.790 -13.755 -1.224 1.00 97.19 83 ARG A O 1
ATOM 650 N N . ALA A 1 84 ? -6.721 -12.153 -0.081 1.00 96.75 84 ALA A N 1
ATOM 651 C CA . ALA A 1 84 ? -7.901 -11.319 0.075 1.00 96.75 84 ALA A CA 1
ATOM 652 C C . ALA A 1 84 ? -8.321 -10.683 -1.262 1.00 96.75 84 ALA A C 1
ATOM 654 O O . ALA A 1 84 ? -9.508 -10.708 -1.572 1.00 96.75 84 ALA A O 1
ATOM 655 N N . VAL A 1 85 ? -7.373 -10.226 -2.091 1.00 96.38 85 VAL A N 1
ATOM 656 C CA . VAL A 1 85 ? -7.652 -9.721 -3.456 1.00 96.38 85 VAL A CA 1
ATOM 657 C C . VAL A 1 85 ? -8.185 -10.816 -4.386 1.00 96.38 85 VAL A C 1
ATOM 659 O O . VAL A 1 85 ? -8.995 -10.547 -5.269 1.00 96.38 85 VAL A O 1
ATOM 662 N N . ASP A 1 86 ? -7.751 -12.063 -4.211 1.00 95.44 86 ASP A N 1
ATOM 663 C CA . ASP A 1 86 ? -8.251 -13.181 -5.020 1.00 95.44 86 ASP A CA 1
ATOM 664 C C . ASP A 1 86 ? -9.645 -13.665 -4.587 1.00 95.44 86 ASP A C 1
ATOM 666 O O . ASP A 1 86 ? -10.359 -14.262 -5.387 1.00 95.44 86 ASP A O 1
ATOM 670 N N . ARG A 1 87 ? -10.042 -13.427 -3.331 1.00 95.88 87 ARG A N 1
ATOM 671 C CA . ARG A 1 87 ? -11.328 -13.884 -2.770 1.00 95.88 87 ARG A CA 1
ATOM 672 C C . ARG A 1 87 ? -12.449 -12.853 -2.835 1.00 95.88 87 ARG A C 1
ATOM 674 O O . ARG A 1 87 ? -13.597 -13.227 -2.622 1.00 95.88 87 ARG A O 1
ATOM 681 N N . ASN A 1 88 ? -12.121 -11.581 -3.035 1.00 92.62 88 ASN A N 1
ATOM 682 C CA . ASN A 1 88 ? -13.082 -10.488 -2.971 1.00 92.62 88 ASN A CA 1
ATOM 683 C C . ASN A 1 88 ? -13.068 -9.686 -4.272 1.00 92.62 88 ASN A C 1
ATOM 685 O O . ASN A 1 88 ? -12.003 -9.333 -4.777 1.00 92.62 88 ASN A O 1
ATOM 689 N N . ASP A 1 89 ? -14.255 -9.319 -4.745 1.00 88.69 89 ASP A N 1
ATOM 690 C CA . ASP A 1 89 ? -14.434 -8.423 -5.888 1.00 88.69 89 ASP A CA 1
ATOM 691 C C . ASP A 1 89 ? -14.396 -6.965 -5.420 1.00 88.69 89 ASP A C 1
ATOM 693 O O . ASP A 1 89 ? -15.415 -6.282 -5.315 1.00 88.69 89 ASP A O 1
ATOM 697 N N . TRP A 1 90 ? -13.205 -6.489 -5.062 1.00 89.19 90 TRP A N 1
ATOM 698 C CA . TRP A 1 90 ? -13.016 -5.079 -4.729 1.00 89.19 90 TRP A CA 1
ATOM 699 C C . TRP A 1 90 ? -12.983 -4.205 -5.983 1.00 89.19 90 TRP A C 1
ATOM 701 O O . TRP A 1 90 ? -12.499 -4.652 -7.027 1.00 89.19 90 TRP A O 1
ATOM 711 N N . PRO A 1 91 ? -13.455 -2.947 -5.886 1.00 90.25 91 PRO A N 1
ATOM 712 C CA . PRO A 1 91 ? -13.260 -1.990 -6.963 1.00 90.25 91 PRO A CA 1
ATOM 713 C C . PRO A 1 91 ? -11.765 -1.813 -7.235 1.00 90.25 91 PRO A C 1
ATOM 715 O O . PRO A 1 91 ? -10.935 -2.008 -6.348 1.00 90.25 91 PRO A O 1
ATOM 718 N N . GLN A 1 92 ? -11.422 -1.415 -8.456 1.00 91.44 92 GLN A N 1
ATOM 719 C CA . GLN A 1 92 ? -10.073 -0.947 -8.742 1.00 91.44 92 GLN A CA 1
ATOM 720 C C . GLN A 1 92 ? -9.898 0.443 -8.130 1.00 91.44 92 GLN A C 1
ATOM 722 O O . GLN A 1 92 ? -10.707 1.334 -8.386 1.00 91.44 92 GLN A O 1
ATOM 727 N N . PHE A 1 93 ? -8.875 0.623 -7.295 1.00 94.69 93 PHE A N 1
ATOM 728 C CA . PHE A 1 93 ? -8.574 1.916 -6.687 1.00 94.69 93 PHE A CA 1
ATOM 729 C C . PHE A 1 93 ? -7.129 2.010 -6.214 1.00 94.69 93 PHE A C 1
ATOM 731 O O . PHE A 1 93 ? -6.519 1.014 -5.828 1.00 94.69 93 PHE A O 1
ATOM 738 N N . GLY A 1 94 ? -6.605 3.232 -6.200 1.00 95.31 94 GLY A N 1
ATOM 739 C CA . GLY A 1 94 ? -5.309 3.560 -5.621 1.00 95.31 94 GLY A CA 1
ATOM 740 C C . GLY A 1 94 ? -5.445 4.310 -4.299 1.00 95.31 94 GLY A C 1
ATOM 741 O O . GLY A 1 94 ? -6.506 4.819 -3.941 1.00 95.31 94 GLY A O 1
ATOM 742 N N . CYS A 1 95 ? -4.333 4.435 -3.583 1.00 96.19 95 CYS A N 1
ATOM 743 C CA . CYS A 1 95 ? -4.219 5.309 -2.416 1.00 96.19 95 CYS A CA 1
ATOM 744 C C . CYS A 1 95 ? -3.249 6.473 -2.642 1.00 96.19 95 CYS A C 1
ATOM 746 O O . CYS A 1 95 ? -2.897 7.183 -1.698 1.00 96.19 95 CYS A O 1
ATOM 748 N N . ARG A 1 96 ? -2.776 6.694 -3.872 1.00 92.44 96 ARG A N 1
ATOM 749 C CA . ARG A 1 96 ? -1.911 7.827 -4.209 1.00 92.44 96 ARG A CA 1
ATOM 750 C C . ARG A 1 96 ? -2.680 9.142 -4.037 1.00 92.44 96 ARG A C 1
ATOM 752 O O . ARG A 1 96 ? -3.474 9.505 -4.884 1.00 92.44 96 ARG A O 1
ATOM 759 N N . GLY A 1 97 ? -2.421 9.860 -2.943 1.00 91.06 97 GLY A N 1
ATOM 760 C CA . GLY A 1 97 ? -3.193 11.052 -2.557 1.00 91.06 97 GLY A CA 1
ATOM 761 C C . GLY A 1 97 ? -4.184 10.797 -1.419 1.00 91.06 97 GLY A C 1
ATOM 762 O O . GLY A 1 97 ? -4.965 11.685 -1.074 1.00 91.06 97 GLY A O 1
ATOM 763 N N . ALA A 1 98 ? -4.139 9.604 -0.818 1.00 96.12 98 ALA A N 1
ATOM 764 C CA . ALA A 1 98 ? -4.849 9.344 0.418 1.00 96.12 98 ALA A CA 1
ATOM 765 C C . ALA A 1 98 ? -4.432 10.351 1.494 1.00 96.12 98 ALA A C 1
ATOM 767 O O . ALA A 1 98 ? -3.259 10.715 1.594 1.00 96.12 98 ALA A O 1
ATOM 768 N N . HIS A 1 99 ? -5.397 10.800 2.285 1.00 95.69 99 HIS A N 1
ATOM 769 C CA . HIS A 1 99 ? -5.197 11.811 3.315 1.00 95.69 99 HIS A CA 1
ATOM 770 C C . HIS A 1 99 ? -6.121 11.553 4.501 1.00 95.69 99 HIS A C 1
ATOM 772 O O . HIS A 1 99 ? -7.141 10.870 4.383 1.00 95.69 99 HIS A O 1
ATOM 778 N N . VAL A 1 100 ? -5.732 12.089 5.656 1.00 95.81 100 VAL A N 1
ATOM 779 C CA . VAL A 1 100 ? -6.550 12.049 6.866 1.00 95.81 100 VAL A CA 1
ATOM 780 C C . VAL A 1 100 ? -7.502 13.243 6.853 1.00 95.81 100 VAL A C 1
ATOM 782 O O . VAL A 1 100 ? -7.069 14.386 6.728 1.00 95.81 100 VAL A O 1
ATOM 785 N N . LEU A 1 101 ? -8.794 12.965 6.980 1.00 92.44 101 LEU A N 1
ATOM 786 C CA . LEU A 1 101 ? -9.853 13.934 7.217 1.00 92.44 101 LEU A CA 1
ATOM 787 C C . LEU A 1 101 ? -10.214 13.877 8.698 1.00 92.44 101 LEU A C 1
ATOM 789 O O . LEU A 1 101 ? -10.599 12.819 9.186 1.00 92.44 101 LEU A O 1
ATOM 793 N N . THR A 1 102 ? -10.107 14.997 9.404 1.00 91.62 102 THR A N 1
ATOM 794 C CA . THR A 1 102 ? -10.488 15.091 10.819 1.00 91.62 102 THR A CA 1
ATOM 795 C C . THR A 1 102 ? -11.683 16.019 10.959 1.00 91.62 102 THR A C 1
ATOM 797 O O . THR A 1 102 ? -11.680 17.125 10.417 1.00 91.62 102 THR A O 1
ATOM 800 N N . ASN A 1 103 ? -12.703 15.567 11.679 1.00 84.88 103 ASN A N 1
ATOM 801 C CA . ASN A 1 103 ? -13.866 16.360 12.057 1.00 84.88 103 ASN A CA 1
ATOM 802 C C . ASN A 1 103 ? -14.239 16.086 13.523 1.00 84.88 103 ASN A C 1
ATOM 804 O O . ASN A 1 103 ? -13.592 15.289 14.204 1.00 84.88 103 ASN A O 1
ATOM 808 N N . ASP A 1 104 ? -15.306 16.725 13.997 1.00 82.00 104 ASP A N 1
ATOM 809 C CA . ASP A 1 104 ? -15.776 16.594 15.382 1.00 82.00 104 ASP A CA 1
ATOM 810 C C . ASP A 1 104 ? -16.224 15.164 15.747 1.00 82.00 104 ASP A C 1
ATOM 812 O O . ASP A 1 104 ? -16.378 14.843 16.921 1.00 82.00 104 ASP A O 1
ATOM 816 N N . SER A 1 105 ? -16.449 14.299 14.751 1.00 76.94 105 SER A N 1
ATOM 817 C CA . SER A 1 105 ? -16.886 12.907 14.926 1.00 76.94 105 SER A CA 1
ATOM 818 C C . SER A 1 105 ? -15.744 11.890 14.864 1.00 76.94 105 SER A C 1
ATOM 820 O O . SER A 1 105 ? -15.975 10.723 15.164 1.00 76.94 105 SER A O 1
ATOM 822 N N . GLY A 1 106 ? -14.528 12.297 14.485 1.00 85.06 106 GLY A N 1
ATOM 823 C CA . GLY A 1 106 ? -13.377 11.401 14.402 1.00 85.06 106 GLY A CA 1
ATOM 824 C C . GLY A 1 106 ? -12.424 11.722 13.255 1.00 85.06 106 GLY A C 1
ATOM 825 O O . GLY A 1 106 ? -12.472 12.786 12.634 1.00 85.06 106 GLY A O 1
ATOM 826 N N . SER A 1 107 ? -11.513 10.786 12.988 1.00 94.19 107 SER A N 1
ATOM 827 C CA . SER A 1 107 ? -10.586 10.865 11.859 1.00 94.19 107 SER A CA 1
ATOM 828 C C . SER A 1 107 ? -10.844 9.732 10.874 1.00 94.19 107 SER A C 1
ATOM 830 O O . SER A 1 107 ? -10.997 8.582 11.265 1.00 94.19 107 SER A O 1
ATOM 832 N N . LEU A 1 108 ? -10.857 10.046 9.585 1.00 95.94 108 LEU A N 1
ATOM 833 C CA . LEU A 1 108 ? -11.039 9.091 8.497 1.00 95.94 108 LEU A CA 1
ATOM 834 C C . LEU A 1 108 ? -9.846 9.172 7.549 1.00 95.94 108 LEU A C 1
ATOM 836 O O . LEU A 1 108 ? -9.340 10.256 7.273 1.00 95.94 108 LEU A O 1
ATOM 840 N N . VAL A 1 109 ? -9.421 8.043 6.994 1.00 97.12 109 VAL A N 1
ATOM 841 C CA . VAL A 1 109 ? -8.547 8.018 5.822 1.00 97.12 109 VAL A CA 1
ATOM 842 C C . VAL A 1 109 ? -9.411 7.904 4.582 1.00 97.12 109 VAL A C 1
ATOM 844 O O . VAL A 1 109 ? -10.145 6.926 4.424 1.00 97.12 109 VAL A O 1
ATOM 847 N N . ALA A 1 110 ? -9.289 8.880 3.688 1.00 96.69 110 ALA A N 1
ATOM 848 C CA . ALA A 1 110 ? -9.951 8.868 2.394 1.00 96.69 110 ALA A CA 1
ATOM 849 C C . ALA A 1 110 ? -8.947 8.599 1.272 1.00 96.69 110 ALA A C 1
ATOM 851 O O . ALA A 1 110 ? -7.850 9.155 1.281 1.00 96.69 110 ALA A O 1
ATOM 852 N N . CYS A 1 111 ? -9.327 7.760 0.308 1.00 96.38 111 CYS A N 1
ATOM 853 C CA . CYS A 1 111 ? -8.612 7.587 -0.957 1.00 96.38 111 CYS A CA 1
ATOM 854 C C . CYS A 1 111 ? -9.292 8.406 -2.069 1.00 96.38 111 CYS A C 1
ATOM 856 O O . CYS A 1 111 ? -10.513 8.602 -2.013 1.00 96.38 111 CYS A O 1
ATOM 858 N N . PRO A 1 112 ? -8.537 8.861 -3.088 1.00 92.00 112 PRO A N 1
ATOM 859 C CA . PRO A 1 112 ? -9.120 9.485 -4.275 1.00 92.00 112 PRO A CA 1
ATOM 860 C C . PRO A 1 112 ? -10.170 8.579 -4.919 1.00 92.00 112 PRO A C 1
ATOM 862 O O . PRO A 1 112 ? -10.030 7.357 -4.885 1.00 92.00 112 PRO A O 1
ATOM 865 N N . ASP A 1 113 ? -11.233 9.181 -5.453 1.00 89.50 113 ASP A N 1
ATOM 866 C CA . ASP A 1 113 ? -12.319 8.531 -6.209 1.00 89.50 113 ASP A CA 1
ATOM 867 C C . ASP A 1 113 ? -13.161 7.474 -5.455 1.00 89.50 113 ASP A C 1
ATOM 869 O O . ASP A 1 113 ? -14.234 7.092 -5.916 1.00 89.50 113 ASP A O 1
ATOM 873 N N . ILE A 1 114 ? -12.739 7.053 -4.258 1.00 94.25 114 ILE A N 1
ATOM 874 C CA . ILE A 1 114 ? -13.420 6.063 -3.402 1.00 94.25 114 ILE A CA 1
ATOM 875 C C . ILE A 1 114 ? -14.024 6.688 -2.137 1.00 94.25 114 ILE A C 1
ATOM 877 O O . ILE A 1 114 ? -15.033 6.196 -1.610 1.00 94.25 114 ILE A O 1
ATOM 881 N N . GLY A 1 115 ? -13.409 7.762 -1.634 1.00 94.31 115 GLY A N 1
ATOM 882 C CA . GLY A 1 115 ? -13.770 8.389 -0.365 1.00 94.31 115 GLY A CA 1
ATOM 883 C C . GLY A 1 115 ? -13.186 7.643 0.836 1.00 94.31 115 GLY A C 1
ATOM 884 O O . GLY A 1 115 ? -12.086 7.096 0.760 1.00 94.31 115 GLY A O 1
ATOM 885 N N . ALA A 1 116 ? -13.903 7.645 1.961 1.00 95.06 116 ALA A N 1
ATOM 886 C CA . ALA A 1 116 ? -13.441 7.040 3.211 1.00 95.06 116 ALA A CA 1
ATOM 887 C C . ALA A 1 116 ? -13.241 5.517 3.086 1.00 95.06 116 ALA A C 1
ATOM 889 O O . ALA A 1 116 ? -14.139 4.800 2.646 1.00 95.06 116 ALA A O 1
ATOM 890 N N . VAL A 1 117 ? -12.066 5.030 3.488 1.00 96.56 117 VAL A N 1
ATOM 891 C CA . VAL A 1 117 ? -11.692 3.603 3.446 1.00 96.56 117 VAL A CA 1
ATOM 892 C C . VAL A 1 117 ? -11.288 3.049 4.811 1.00 96.56 117 VAL A C 1
ATOM 894 O O . VAL A 1 117 ? -11.424 1.848 5.040 1.00 96.56 117 VAL A O 1
ATOM 897 N N . LEU A 1 118 ? -10.807 3.907 5.715 1.00 97.00 118 LEU A N 1
ATOM 898 C CA . LEU A 1 118 ? -10.496 3.558 7.099 1.00 97.00 118 LEU A CA 1
ATOM 899 C C . LEU A 1 118 ? -11.023 4.649 8.031 1.00 97.00 118 LEU A C 1
ATOM 901 O O . LEU A 1 118 ? -10.893 5.833 7.734 1.00 97.00 118 LEU A O 1
ATOM 905 N N . GLU A 1 119 ? -11.536 4.249 9.178 1.00 96.50 119 GLU A N 1
ATOM 906 C CA . GLU A 1 119 ? -11.737 5.093 10.346 1.00 96.50 119 GLU A CA 1
ATOM 907 C C . GLU A 1 119 ? -10.551 4.935 11.300 1.00 96.50 119 GLU A C 1
ATOM 909 O O . GLU A 1 119 ? -9.989 3.843 11.432 1.00 96.50 119 GLU A O 1
ATOM 914 N N . LEU A 1 120 ? -10.146 6.040 11.926 1.00 96.00 120 LEU A N 1
ATOM 915 C CA . LEU A 1 120 ? -9.033 6.116 12.859 1.00 96.00 120 LEU A CA 1
ATOM 916 C C . LEU A 1 120 ? -9.484 6.662 14.204 1.00 96.00 120 LEU A C 1
ATOM 918 O O . LEU A 1 120 ? -9.992 7.781 14.298 1.00 96.00 120 LEU A O 1
ATOM 922 N N . LEU A 1 121 ? -9.169 5.904 15.248 1.00 94.25 121 LEU A N 1
ATOM 923 C CA . LEU A 1 121 ? -9.264 6.337 16.633 1.00 94.25 121 LEU A CA 1
ATOM 924 C C . LEU A 1 121 ? -7.864 6.377 17.240 1.00 94.25 121 LEU A C 1
ATOM 926 O O . LEU A 1 121 ? -7.020 5.531 16.947 1.00 94.25 121 LEU A O 1
ATOM 930 N N . VAL A 1 122 ? -7.602 7.377 18.077 1.00 92.38 122 VAL A N 1
ATOM 931 C CA . VAL A 1 122 ? -6.370 7.438 18.868 1.00 92.38 122 VAL A CA 1
ATOM 932 C C . VAL A 1 122 ? -6.742 7.136 20.304 1.00 92.38 122 VAL A C 1
ATOM 934 O O . VAL A 1 122 ? -7.504 7.889 20.904 1.00 92.38 122 VAL A O 1
ATOM 937 N N . ASN A 1 123 ? -6.226 6.038 20.849 1.00 90.19 123 ASN A N 1
ATOM 938 C CA . ASN A 1 123 ? -6.465 5.714 22.251 1.00 90.19 123 ASN A CA 1
ATOM 939 C C . ASN A 1 123 ? -5.511 6.470 23.188 1.00 90.19 123 ASN A C 1
ATOM 941 O O . ASN A 1 123 ? -4.525 7.073 22.754 1.00 90.19 123 ASN A O 1
ATOM 945 N N . ASP A 1 124 ? -5.766 6.377 24.493 1.00 88.94 124 ASP A N 1
ATOM 946 C CA . ASP A 1 124 ? -4.990 7.062 25.539 1.00 88.94 124 ASP A CA 1
ATOM 947 C C . ASP A 1 124 ? -3.495 6.694 25.540 1.00 88.94 124 ASP A C 1
ATOM 949 O O . ASP A 1 124 ? -2.654 7.441 26.038 1.00 88.94 124 ASP A O 1
ATOM 953 N N . ALA A 1 125 ? -3.134 5.548 24.955 1.00 90.81 125 ALA A N 1
ATOM 954 C CA . ALA A 1 125 ? -1.750 5.103 24.808 1.00 90.81 125 ALA A CA 1
ATOM 955 C C . ALA A 1 125 ? -1.072 5.623 23.522 1.00 90.81 125 ALA A C 1
ATOM 957 O O . ALA A 1 125 ? 0.046 5.196 23.201 1.00 90.81 125 ALA A O 1
ATOM 958 N N . GLY A 1 126 ? -1.735 6.510 22.774 1.00 89.56 126 GLY A N 1
ATOM 959 C CA . GLY A 1 126 ? -1.248 7.074 21.516 1.00 89.56 126 GLY A CA 1
ATOM 960 C C . GLY A 1 126 ? -1.167 6.052 20.380 1.00 89.56 126 GLY A C 1
ATOM 961 O O . GLY A 1 126 ? -0.329 6.194 19.486 1.00 89.56 126 GLY A O 1
ATOM 962 N N . VAL A 1 127 ? -1.971 4.984 20.429 1.00 95.19 127 VAL A N 1
ATOM 963 C CA . VAL A 1 127 ? -2.066 3.985 19.354 1.00 95.19 127 VAL A CA 1
ATOM 964 C C . VAL A 1 127 ? -3.142 4.411 18.367 1.00 95.19 127 VAL A C 1
ATOM 966 O O . VAL A 1 127 ? -4.246 4.752 18.778 1.00 95.19 127 VAL A O 1
ATOM 969 N N . LEU A 1 128 ? -2.816 4.359 17.074 1.00 96.00 128 LEU A N 1
ATOM 970 C CA . LEU A 1 128 ? -3.779 4.534 15.992 1.00 96.00 128 LEU A CA 1
ATOM 971 C C . LEU A 1 128 ? -4.529 3.220 15.773 1.00 96.00 128 LEU A C 1
ATOM 973 O O . LEU A 1 128 ? -3.975 2.272 15.216 1.00 96.00 128 LEU A O 1
ATOM 977 N N . GLU A 1 129 ? -5.774 3.155 16.207 1.00 96.75 129 GLU A N 1
ATOM 978 C CA . GLU A 1 129 ? -6.678 2.047 15.927 1.00 96.75 129 GLU A CA 1
ATOM 979 C C . GLU A 1 129 ? -7.351 2.294 14.579 1.00 96.75 129 GLU A C 1
ATOM 981 O O . GLU A 1 129 ? -7.995 3.323 14.380 1.00 96.75 129 GLU A O 1
ATOM 986 N N . ALA A 1 130 ? -7.151 1.373 13.637 1.00 96.94 130 ALA A N 1
ATOM 987 C CA . ALA A 1 130 ? -7.660 1.488 12.279 1.00 96.94 130 ALA A CA 1
ATOM 988 C C . ALA A 1 130 ? -8.769 0.468 12.016 1.00 96.94 130 ALA A C 1
ATOM 990 O O . ALA A 1 130 ? -8.564 -0.746 12.131 1.00 96.94 130 ALA A O 1
ATOM 991 N N . PHE A 1 131 ? -9.923 0.970 11.586 1.00 96.56 131 PHE A N 1
ATOM 992 C CA . PHE A 1 131 ? -11.113 0.184 11.284 1.00 96.56 131 PHE A CA 1
ATOM 993 C C . PHE A 1 131 ? -11.465 0.362 9.810 1.00 96.56 131 PHE A C 1
ATOM 995 O O . PHE A 1 131 ? -11.595 1.493 9.356 1.00 96.56 131 PHE A O 1
ATOM 1002 N N . PRO A 1 132 ? -11.587 -0.711 9.016 1.00 95.62 132 PRO A N 1
ATOM 1003 C CA . PRO A 1 132 ? -12.001 -0.563 7.632 1.00 95.62 132 PRO A CA 1
ATOM 1004 C C . PRO A 1 132 ? -13.457 -0.120 7.545 1.00 95.62 132 PRO A C 1
ATOM 1006 O O . PRO A 1 132 ? -14.307 -0.613 8.288 1.00 95.62 132 PRO A O 1
ATOM 1009 N N . ASP A 1 133 ? -13.741 0.755 6.583 1.00 93.38 133 ASP A N 1
ATOM 1010 C CA . ASP A 1 133 ? -15.113 1.041 6.169 1.00 93.38 133 ASP A CA 1
ATOM 1011 C C . ASP A 1 133 ? -15.834 -0.269 5.795 1.00 93.38 133 ASP A C 1
ATOM 1013 O O . ASP A 1 133 ? -15.213 -1.218 5.303 1.00 93.38 133 ASP A O 1
ATOM 1017 N N . GLY A 1 134 ? -17.151 -0.337 6.015 1.00 90.00 134 GLY A N 1
ATOM 1018 C CA . GLY A 1 134 ? -17.929 -1.569 5.832 1.00 90.00 134 GLY A CA 1
ATOM 1019 C C . GLY A 1 134 ? -17.810 -2.178 4.428 1.00 90.00 134 GLY A C 1
ATOM 1020 O O . GLY A 1 134 ? -17.786 -3.405 4.281 1.00 90.00 134 GLY A O 1
ATOM 1021 N N . ARG A 1 135 ? -17.629 -1.344 3.394 1.00 92.06 135 ARG A N 1
ATOM 1022 C CA . ARG A 1 135 ? -17.395 -1.798 2.008 1.00 92.06 135 ARG A CA 1
ATOM 1023 C C . ARG A 1 135 ? -16.098 -2.598 1.872 1.00 92.06 135 ARG A C 1
ATOM 1025 O O . ARG A 1 135 ? -15.997 -3.479 1.025 1.00 92.06 135 ARG A O 1
ATOM 1032 N N . PHE A 1 136 ? -15.135 -2.337 2.750 1.00 93.38 136 PHE A N 1
ATOM 1033 C CA . PHE A 1 136 ? -13.821 -2.963 2.797 1.00 93.38 136 PHE A CA 1
ATOM 1034 C C . PHE A 1 136 ? -13.638 -3.840 4.047 1.00 93.38 136 PHE A C 1
ATOM 1036 O O . PHE A 1 136 ? -12.515 -4.063 4.498 1.00 93.38 136 PHE A O 1
ATOM 1043 N N . HIS A 1 137 ? -14.714 -4.409 4.603 1.00 92.00 137 HIS A N 1
ATOM 1044 C CA . HIS A 1 137 ? -14.661 -5.272 5.795 1.00 92.00 137 HIS A CA 1
ATOM 1045 C C . HIS A 1 137 ? -13.758 -6.513 5.652 1.00 92.00 137 HIS A C 1
ATOM 1047 O O . HIS A 1 137 ? -13.465 -7.171 6.647 1.00 92.00 137 HIS A O 1
ATOM 1053 N N . ALA A 1 138 ? -13.309 -6.875 4.449 1.00 94.69 138 ALA A N 1
ATOM 1054 C CA . ALA A 1 138 ? -12.350 -7.956 4.211 1.00 94.69 138 ALA A CA 1
ATOM 1055 C C . ALA A 1 138 ? -10.901 -7.454 4.026 1.00 94.69 138 ALA A C 1
ATOM 1057 O O . ALA A 1 138 ? -10.014 -8.254 3.730 1.00 94.69 138 ALA A O 1
ATOM 1058 N N . MET A 1 139 ? -10.646 -6.150 4.203 1.00 97.25 139 MET A N 1
ATOM 1059 C CA . MET A 1 139 ? -9.344 -5.528 3.961 1.00 97.25 139 MET A CA 1
ATOM 1060 C C . MET A 1 139 ? -8.237 -6.189 4.813 1.00 97.25 139 MET A C 1
ATOM 1062 O O . MET A 1 139 ? -8.359 -6.271 6.041 1.00 97.25 139 MET A O 1
ATOM 1066 N N . PRO A 1 140 ? -7.144 -6.660 4.194 1.00 97.31 140 PRO A N 1
ATOM 1067 C CA . PRO A 1 140 ? -6.017 -7.284 4.866 1.00 97.31 140 PRO A CA 1
ATOM 1068 C C . PRO A 1 140 ? -5.140 -6.209 5.503 1.00 97.31 140 PRO A C 1
ATOM 1070 O O . PRO A 1 140 ? -5.052 -5.083 5.008 1.00 97.31 140 PRO A O 1
ATOM 1073 N N . ILE A 1 141 ? -4.432 -6.573 6.575 1.00 97.56 141 ILE A N 1
ATOM 1074 C CA . ILE A 1 141 ? -3.588 -5.632 7.321 1.00 97.56 141 ILE A CA 1
ATOM 1075 C C . ILE A 1 141 ? -2.557 -4.935 6.422 1.00 97.56 141 ILE A C 1
ATOM 1077 O O . ILE A 1 141 ? -2.392 -3.725 6.521 1.00 97.56 141 ILE A O 1
ATOM 1081 N N . ALA A 1 142 ? -1.912 -5.646 5.490 1.00 97.56 142 ALA A N 1
ATOM 1082 C CA . ALA A 1 142 ? -0.930 -5.033 4.595 1.00 97.56 142 ALA A CA 1
ATOM 1083 C C . ALA A 1 142 ? -1.551 -3.961 3.681 1.00 97.56 142 ALA A C 1
ATOM 1085 O O . ALA A 1 142 ? -0.933 -2.918 3.487 1.00 97.56 142 ALA A O 1
ATOM 1086 N N . MET A 1 143 ? -2.774 -4.164 3.172 1.00 98.00 143 MET A N 1
ATOM 1087 C CA . MET A 1 143 ? -3.478 -3.131 2.400 1.00 98.00 143 MET A CA 1
ATOM 1088 C C . MET A 1 143 ? -3.765 -1.907 3.274 1.00 98.00 143 MET A C 1
ATOM 1090 O O . MET A 1 143 ? -3.422 -0.790 2.889 1.00 98.00 143 MET A O 1
ATOM 1094 N N . ALA A 1 144 ? -4.321 -2.121 4.472 1.00 98.00 144 ALA A N 1
ATOM 1095 C CA . ALA A 1 144 ? -4.613 -1.042 5.412 1.00 98.00 144 ALA A CA 1
ATOM 1096 C C . ALA A 1 144 ? -3.350 -0.236 5.760 1.00 98.00 144 ALA A C 1
ATOM 1098 O O . ALA A 1 144 ? -3.370 0.991 5.754 1.00 98.00 144 ALA A O 1
ATOM 1099 N N . LEU A 1 145 ? -2.221 -0.910 5.996 1.00 97.81 145 LEU A N 1
ATOM 1100 C CA . LEU A 1 145 ? -0.945 -0.266 6.313 1.00 97.81 145 LEU A CA 1
ATOM 1101 C C . LEU A 1 145 ? -0.335 0.488 5.122 1.00 97.81 145 LEU A C 1
ATOM 1103 O O . LEU A 1 145 ? 0.287 1.529 5.334 1.00 97.81 145 LEU A O 1
ATOM 1107 N N . VAL A 1 146 ? -0.516 0.011 3.885 1.00 97.62 146 VAL A N 1
ATOM 1108 C CA . VAL A 1 146 ? -0.110 0.748 2.672 1.00 97.62 146 VAL A CA 1
ATOM 1109 C C . VAL A 1 146 ? -0.906 2.051 2.552 1.00 97.62 146 VAL A C 1
ATOM 1111 O O . VAL A 1 146 ? -0.303 3.116 2.400 1.00 97.62 146 VAL A O 1
ATOM 1114 N N . ILE A 1 147 ? -2.231 1.981 2.715 1.00 97.81 147 ILE A N 1
ATOM 1115 C CA . ILE A 1 147 ? -3.127 3.147 2.706 1.00 97.81 147 ILE A CA 1
ATOM 1116 C C . ILE A 1 147 ? -2.741 4.128 3.824 1.00 97.81 147 ILE A C 1
ATOM 1118 O O . ILE A 1 147 ? -2.504 5.309 3.564 1.00 97.81 147 ILE A O 1
ATOM 1122 N N . LEU A 1 148 ? -2.607 3.638 5.061 1.00 97.31 148 LEU A N 1
ATOM 1123 C CA . LEU A 1 148 ? -2.259 4.455 6.227 1.00 97.31 148 LEU A CA 1
ATOM 1124 C C . LEU A 1 148 ? -0.912 5.135 6.077 1.00 97.31 148 LEU A C 1
ATOM 1126 O O . LEU A 1 148 ? -0.786 6.322 6.367 1.00 97.31 148 LEU A O 1
ATOM 1130 N N . ARG A 1 149 ? 0.103 4.406 5.604 1.00 96.12 149 ARG A N 1
ATOM 1131 C CA . ARG A 1 149 ? 1.428 4.981 5.372 1.00 96.12 149 ARG A CA 1
ATOM 1132 C C . ARG A 1 149 ? 1.330 6.173 4.434 1.00 96.12 149 ARG A C 1
ATOM 1134 O O . ARG A 1 149 ? 1.984 7.184 4.680 1.00 96.12 149 ARG A O 1
ATOM 1141 N N . ARG A 1 150 ? 0.542 6.047 3.364 1.00 95.25 150 ARG A N 1
ATOM 1142 C CA . ARG A 1 150 ? 0.387 7.105 2.367 1.00 95.25 150 ARG A CA 1
ATOM 1143 C C . ARG A 1 150 ? -0.372 8.307 2.926 1.00 95.25 150 ARG A C 1
ATOM 1145 O O . ARG A 1 150 ? 0.043 9.430 2.664 1.00 95.25 150 ARG A O 1
ATOM 1152 N N . ALA A 1 151 ? -1.396 8.068 3.744 1.00 96.12 151 ALA A N 1
ATOM 1153 C CA . ALA A 1 151 ? -2.173 9.119 4.397 1.00 96.12 151 ALA A CA 1
ATOM 1154 C C . ALA A 1 151 ? -1.389 9.889 5.471 1.00 96.12 151 ALA A C 1
ATOM 1156 O O . ALA A 1 151 ? -1.492 11.111 5.552 1.00 96.12 151 ALA A O 1
ATOM 1157 N N . LEU A 1 152 ? -0.586 9.193 6.281 1.00 94.62 152 LEU A N 1
ATOM 1158 C CA . LEU A 1 152 ? 0.216 9.806 7.348 1.00 94.62 152 LEU A CA 1
ATOM 1159 C C . LEU A 1 152 ? 1.453 10.536 6.807 1.00 94.62 152 LEU A C 1
ATOM 1161 O O . LEU A 1 152 ? 1.868 11.561 7.353 1.00 94.62 152 LEU A O 1
ATOM 1165 N N . TRP A 1 153 ? 2.050 10.006 5.737 1.00 93.69 153 TRP A N 1
ATOM 1166 C CA . TRP A 1 153 ? 3.269 10.538 5.133 1.00 93.69 153 TRP A CA 1
ATOM 1167 C C . TRP A 1 153 ? 3.144 10.587 3.601 1.00 93.69 153 TRP A C 1
ATOM 1169 O O . TRP A 1 153 ? 3.705 9.737 2.898 1.00 93.69 153 TRP A O 1
ATOM 1179 N N . PRO A 1 154 ? 2.430 11.597 3.061 1.00 84.25 154 PRO A N 1
ATOM 1180 C CA . PRO A 1 154 ? 2.240 11.751 1.616 1.00 84.25 154 PRO A CA 1
ATOM 1181 C C . PRO A 1 154 ? 3.557 12.034 0.883 1.00 84.25 154 PRO A C 1
ATOM 1183 O O . PRO A 1 154 ? 3.722 11.651 -0.274 1.00 84.25 154 PRO A O 1
ATOM 1186 N N . SER A 1 155 ? 4.527 12.625 1.577 1.00 78.94 155 SER A N 1
ATOM 1187 C CA . SER A 1 155 ? 5.883 12.847 1.083 1.00 78.94 155 SER A CA 1
ATOM 1188 C C . SER A 1 155 ? 6.885 12.385 2.125 1.00 78.94 155 SER A C 1
ATOM 1190 O O . SER A 1 155 ? 6.629 12.477 3.327 1.00 78.94 155 SER A O 1
ATOM 1192 N N . ARG A 1 156 ? 8.035 11.896 1.656 1.00 71.75 156 ARG A N 1
ATOM 1193 C CA . ARG A 1 156 ? 9.135 11.541 2.547 1.00 71.75 156 ARG A CA 1
ATOM 1194 C C . ARG A 1 156 ? 9.746 12.814 3.129 1.00 71.75 156 ARG A C 1
ATOM 1196 O O . ARG A 1 156 ? 10.086 13.723 2.377 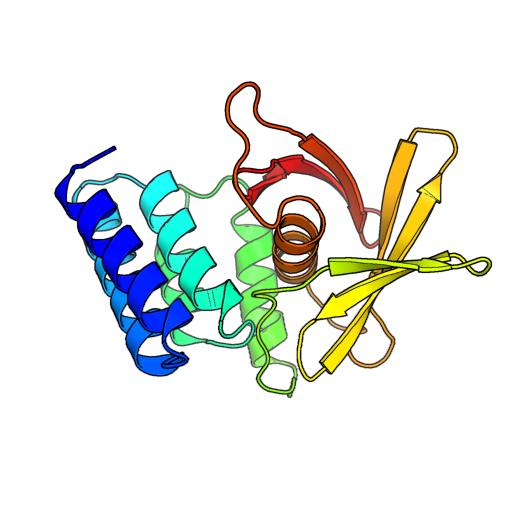1.00 71.75 156 ARG A O 1
ATOM 1203 N N . ARG A 1 157 ? 9.894 12.862 4.446 1.00 77.06 157 ARG A N 1
ATOM 1204 C CA . ARG A 1 157 ? 10.538 13.956 5.169 1.00 77.06 157 ARG A CA 1
ATOM 1205 C C . ARG A 1 157 ? 12.057 13.816 5.104 1.00 77.06 157 ARG A C 1
ATOM 1207 O O . ARG A 1 157 ? 12.599 12.709 5.029 1.00 77.06 157 ARG A O 1
ATOM 1214 N N . GLU A 1 158 ? 12.744 14.950 5.149 1.00 71.00 158 GLU A N 1
ATOM 1215 C CA . GLU A 1 158 ? 14.182 14.986 5.398 1.00 71.00 158 GLU A CA 1
ATOM 1216 C C . GLU A 1 158 ? 14.428 14.808 6.904 1.00 71.00 158 GLU A C 1
ATOM 1218 O O . GLU A 1 158 ? 13.809 15.490 7.719 1.00 71.00 158 GLU A O 1
ATOM 1223 N N . GLY A 1 159 ? 15.304 13.872 7.284 1.00 75.88 159 GLY A N 1
ATOM 1224 C CA . GLY A 1 159 ? 15.671 13.628 8.683 1.00 75.88 159 GLY A CA 1
ATOM 1225 C C . GLY A 1 159 ? 15.276 12.248 9.214 1.00 75.88 159 GLY A C 1
ATOM 1226 O O . GLY A 1 159 ? 15.410 11.235 8.521 1.00 75.88 159 GLY A O 1
ATOM 1227 N N . GLU A 1 160 ? 14.871 12.200 10.486 1.00 79.88 160 GLU A N 1
ATOM 1228 C CA . GLU A 1 160 ? 14.544 10.952 11.178 1.00 79.88 160 GLU A CA 1
ATOM 1229 C C . GLU A 1 160 ? 13.295 10.290 10.581 1.00 79.88 160 GLU A C 1
ATOM 1231 O O . GLU A 1 160 ? 12.281 10.938 10.333 1.00 79.88 160 GLU A O 1
ATOM 1236 N N . VAL A 1 161 ? 13.369 8.972 10.367 1.00 85.12 161 VAL A N 1
ATOM 1237 C CA . VAL A 1 161 ? 12.256 8.184 9.827 1.00 85.12 161 VAL A CA 1
ATOM 1238 C C . VAL A 1 161 ? 11.134 8.125 10.855 1.00 85.12 161 VAL A C 1
ATOM 1240 O O . VAL A 1 161 ? 11.264 7.456 11.885 1.00 85.12 161 VAL A O 1
ATOM 1243 N N . ALA A 1 162 ? 10.008 8.763 10.543 1.00 91.88 162 ALA A N 1
ATOM 1244 C CA . ALA A 1 162 ? 8.851 8.743 11.420 1.00 91.88 162 ALA A CA 1
ATOM 1245 C C . ALA A 1 162 ? 8.251 7.329 11.525 1.00 91.88 162 ALA A C 1
ATOM 1247 O O . ALA A 1 162 ? 8.330 6.502 10.605 1.00 91.88 162 ALA A O 1
ATOM 1248 N N . LYS A 1 163 ? 7.637 7.045 12.675 1.00 95.19 163 LYS A N 1
ATOM 1249 C CA . LYS A 1 163 ? 6.908 5.801 12.932 1.00 95.19 163 LYS A CA 1
ATOM 1250 C C . LYS A 1 163 ? 5.630 6.080 13.712 1.00 95.19 163 LYS A C 1
ATOM 1252 O O . LYS A 1 163 ? 5.600 6.978 14.546 1.00 95.19 163 LYS A O 1
ATOM 1257 N N . ALA A 1 164 ? 4.613 5.269 13.470 1.00 95.75 164 ALA A N 1
ATOM 1258 C CA . ALA A 1 164 ? 3.342 5.294 14.175 1.00 95.75 164 ALA A CA 1
ATOM 1259 C C . ALA A 1 164 ? 3.042 3.895 14.709 1.00 95.75 164 ALA A C 1
ATOM 1261 O O . ALA A 1 164 ? 3.359 2.889 14.067 1.00 95.75 164 ALA A O 1
ATOM 1262 N N . ARG A 1 165 ? 2.453 3.824 15.901 1.00 97.50 165 ARG A N 1
ATOM 1263 C CA . ARG A 1 165 ? 1.959 2.566 16.453 1.00 97.50 165 ARG A CA 1
ATOM 1264 C C . ARG A 1 165 ? 0.530 2.387 15.963 1.00 97.50 165 ARG A C 1
ATOM 1266 O O . ARG A 1 165 ? -0.305 3.243 16.232 1.00 97.50 165 ARG A O 1
ATOM 1273 N N . VAL A 1 166 ? 0.284 1.309 15.231 1.00 97.81 166 VAL A N 1
ATOM 1274 C CA . VAL A 1 166 ? -1.007 1.028 14.599 1.00 97.81 166 VAL A CA 1
ATOM 1275 C C . VAL A 1 166 ? -1.555 -0.273 15.156 1.00 97.81 166 VAL A C 1
ATOM 1277 O O . VAL A 1 166 ? -0.817 -1.250 15.288 1.00 97.81 166 VAL A O 1
ATOM 1280 N N . GLU A 1 167 ? -2.841 -0.292 15.465 1.00 97.81 167 GLU A N 1
ATOM 1281 C CA . GLU A 1 167 ? -3.590 -1.498 15.771 1.00 97.81 167 GLU A CA 1
ATOM 1282 C C . GLU A 1 167 ? -4.646 -1.737 14.693 1.00 97.81 167 GLU A C 1
ATOM 1284 O O . GLU A 1 167 ? -5.406 -0.843 14.334 1.00 97.81 167 GLU A O 1
ATOM 1289 N N . TYR A 1 168 ? -4.668 -2.952 14.154 1.00 97.44 168 TYR A N 1
ATOM 1290 C CA . TYR A 1 168 ? -5.621 -3.378 13.141 1.00 97.44 168 TYR A CA 1
ATOM 1291 C C . TYR A 1 168 ? -6.127 -4.773 13.499 1.00 97.44 168 TYR A C 1
ATOM 1293 O O . TYR A 1 168 ? -5.350 -5.731 13.533 1.00 97.44 168 TYR A O 1
ATOM 1301 N N . ARG A 1 169 ? -7.429 -4.891 13.787 1.00 94.62 169 ARG A N 1
ATOM 1302 C CA . ARG A 1 169 ? -8.093 -6.151 14.190 1.00 94.62 169 ARG A CA 1
ATOM 1303 C C . ARG A 1 169 ? -7.375 -6.882 15.331 1.00 94.62 169 ARG A C 1
ATOM 1305 O O . ARG A 1 169 ? -7.109 -8.079 15.246 1.00 94.62 169 ARG A O 1
ATOM 1312 N N . GLY A 1 170 ? -7.012 -6.141 16.377 1.00 93.25 170 GLY A N 1
ATOM 1313 C CA . GLY A 1 170 ? -6.321 -6.670 17.556 1.00 93.25 170 GLY A CA 1
ATOM 1314 C C . GLY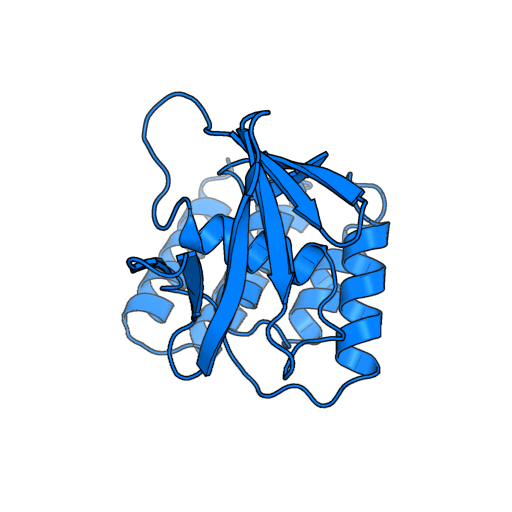 A 1 170 ? -4.837 -6.986 17.346 1.00 93.25 170 GLY A C 1
ATOM 1315 O O . GLY A 1 170 ? -4.153 -7.365 18.297 1.00 93.25 170 GLY A O 1
ATOM 1316 N N . ARG A 1 171 ? -4.296 -6.811 16.132 1.00 95.88 171 ARG A N 1
ATOM 1317 C CA . ARG A 1 171 ? -2.858 -6.919 15.883 1.00 95.88 171 ARG A CA 1
ATOM 1318 C C . ARG A 1 171 ? -2.210 -5.546 15.886 1.00 95.88 171 ARG A C 1
ATOM 1320 O O . ARG A 1 171 ? -2.598 -4.660 15.131 1.00 95.88 171 ARG A O 1
ATOM 1327 N N . ARG A 1 172 ? -1.165 -5.404 16.698 1.00 96.75 172 ARG A N 1
ATOM 1328 C CA . ARG A 1 172 ? -0.420 -4.159 16.878 1.00 96.75 172 ARG A CA 1
ATOM 1329 C C . ARG A 1 172 ? 0.935 -4.217 16.181 1.00 96.75 172 ARG A C 1
ATOM 1331 O O . ARG A 1 172 ? 1.664 -5.189 16.348 1.00 96.75 172 ARG A O 1
ATOM 1338 N N . VAL A 1 173 ? 1.272 -3.169 15.434 1.00 96.75 173 VAL A N 1
ATOM 1339 C CA . VAL A 1 173 ? 2.530 -3.045 14.683 1.00 96.75 173 VAL A CA 1
ATOM 1340 C C . VAL A 1 173 ? 3.101 -1.631 14.779 1.00 96.75 173 VAL A C 1
ATOM 1342 O O . VAL A 1 173 ? 2.391 -0.655 15.031 1.00 96.75 173 VAL A O 1
ATOM 1345 N N . TRP A 1 174 ? 4.399 -1.500 14.530 1.00 96.75 174 TRP A N 1
ATOM 1346 C CA . TRP A 1 174 ? 5.042 -0.222 14.245 1.00 96.75 174 TRP A CA 1
ATOM 1347 C C . TRP A 1 174 ? 5.106 0.013 12.744 1.00 96.75 174 TRP A C 1
ATOM 1349 O O . TRP A 1 174 ? 5.948 -0.571 12.064 1.00 96.75 174 TRP A O 1
ATOM 1359 N N . LEU A 1 175 ? 4.269 0.910 12.232 1.00 96.88 175 LEU A N 1
ATOM 1360 C CA . LEU A 1 175 ? 4.325 1.357 10.847 1.00 96.88 175 LEU A CA 1
ATOM 1361 C C . LEU A 1 175 ? 5.383 2.451 10.693 1.00 96.88 175 LEU A C 1
ATOM 1363 O O . LEU A 1 175 ? 5.365 3.446 11.416 1.00 96.88 175 LEU A O 1
ATOM 1367 N N . ARG A 1 176 ? 6.305 2.279 9.748 1.00 94.38 176 ARG A N 1
ATOM 1368 C CA . ARG A 1 176 ? 7.344 3.266 9.433 1.00 94.38 176 ARG A CA 1
ATOM 1369 C C . ARG A 1 176 ? 6.957 4.080 8.209 1.00 94.38 176 ARG A C 1
ATOM 1371 O O . ARG A 1 176 ? 6.357 3.557 7.275 1.00 94.38 176 ARG A O 1
ATOM 1378 N N . GLU A 1 177 ? 7.433 5.313 8.144 1.00 92.62 177 GLU A N 1
ATOM 1379 C CA . GLU A 1 177 ? 7.293 6.197 6.982 1.00 92.62 177 GLU A CA 1
ATOM 1380 C C . GLU A 1 177 ? 7.859 5.595 5.685 1.00 92.62 177 GLU A C 1
ATOM 1382 O O . GLU A 1 177 ? 7.328 5.804 4.590 1.00 92.62 177 GLU A O 1
ATOM 1387 N N . THR A 1 178 ? 8.903 4.767 5.795 1.00 90.06 178 THR A N 1
ATOM 1388 C CA . THR A 1 178 ? 9.465 4.003 4.668 1.00 90.06 178 THR A CA 1
ATOM 1389 C C . THR A 1 178 ? 8.533 2.893 4.161 1.00 90.06 178 THR A C 1
ATOM 1391 O O . THR A 1 178 ? 8.818 2.272 3.133 1.00 90.06 178 THR A O 1
ATOM 1394 N N . GLY A 1 179 ? 7.424 2.653 4.864 1.00 88.69 179 GLY A N 1
ATOM 1395 C CA . GLY A 1 179 ? 6.366 1.684 4.589 1.00 88.69 179 GLY A CA 1
ATOM 1396 C C . GLY A 1 179 ? 6.707 0.242 4.941 1.00 88.69 179 GLY A C 1
ATOM 1397 O O . GLY A 1 179 ? 6.066 -0.667 4.429 1.00 88.69 179 GLY A O 1
ATOM 1398 N N . GLY A 1 180 ? 7.723 0.030 5.780 1.00 91.19 180 GLY A N 1
ATOM 1399 C CA . GLY A 1 180 ? 7.912 -1.240 6.480 1.00 91.19 180 GLY A CA 1
ATOM 1400 C C . GLY A 1 180 ? 7.163 -1.245 7.812 1.00 91.19 180 GLY A C 1
ATOM 1401 O O . GLY A 1 180 ? 6.940 -0.184 8.400 1.00 91.19 180 GLY A O 1
ATOM 1402 N N . TRP A 1 181 ? 6.825 -2.432 8.307 1.00 94.56 181 TRP A N 1
ATOM 1403 C CA . TRP A 1 181 ? 6.219 -2.615 9.623 1.00 94.56 181 TRP A CA 1
ATOM 1404 C C . TRP A 1 181 ? 6.783 -3.837 10.349 1.00 94.56 181 TRP A C 1
ATOM 1406 O O . TRP A 1 181 ? 7.399 -4.705 9.727 1.00 94.56 181 TRP A O 1
ATOM 1416 N N . SER A 1 182 ? 6.633 -3.851 11.674 1.00 91.62 182 SER A N 1
ATOM 1417 C CA . SER A 1 182 ? 7.078 -4.919 12.581 1.00 91.62 182 SER A CA 1
ATOM 1418 C C . SER A 1 182 ? 6.276 -4.919 13.866 1.00 91.62 182 SER A C 1
ATOM 1420 O O . SER A 1 182 ? 5.972 -3.789 14.318 1.00 91.62 182 SER A O 1
#

Foldseek 3Di:
DDPVLVVLLVVLVVCVVVVNLPVSLVSLCVSLVVCVVVVVLLSNLLSLLSNCLSWVLPLVSLVSNLVSPPVAPPNVLSVLSNVLSVVDDDDTFHLLPWAWDDDPVAIFTQRPPGGGAWTWDQDPVRETEIDGDPSCNSHGPLSVLSNVLCHVPVDDDPDDWDWHWYDYPNDIWIQTNSGGID

pLDDT: mean 93.4, std 5.55, range [62.62, 98.25]

Secondary structure (DSSP, 8-state):
--HHHHHHHHHHHHHHHTT-HHHHHHHHHHHHHHHHHTT-HHHHHHHHHHHHHH-TT-HHHHHHHHTTGGG-TTHHHHHHHHHHHHHS-PPP---TT-EEEEETTEEEEEETTTEEEEEEEE-TT--EEEEE-GGGTT--HHHHHHHHHHHH-SSPPSSS--EEEEEETTEEEEEETTS-B-

Sequence (182 aa):
MNAAVSRLESDAERIAAAGDCEASIEAYLEAGRCAAHYQLWQSALRCYRGALELDLVHRPTLRKILALGSHLRSSDDWLDYARAVDRNDWPQFGCRGAHVLTNDSGSLVACPDIGAVLELLVNDAGVLEAFPDGRFHAMPIAMALVILRRALWPSRREGEVAKARVEYRGRRVWLRETGGWS